Protein AF-F4ZBT1-F1 (afdb_monomer_lite)

Foldseek 3Di:
DDDPPDPPPVPQPPVNPNPDVDDDPDDDDDPPDDPPDDDDDDDPDDAADADPVPRWGKDKDKPDCPDCCVVVADPVRADWIKIWMWIFDADVVRDGDDTHTAWMWTDDDDVRHPDTDTPPGPPDPDFDWDWDQDPVPRDIDIDGCPPPPPDPPPPD

Radius of gyration: 22.12 Å; chains: 1; bounding box: 52×51×54 Å

pLDDT: mean 74.08, std 18.98, range [32.91, 98.31]

InterPro domains:
  IPR004304 Acetamidase/Formamidase [PF03069] (20-70)
  IPR004304 Acetamidase/Formamidase [PTHR31891] (15-107)

Structure (mmCIF, N/CA/C/O backbone):
data_AF-F4ZBT1-F1
#
_entry.id   AF-F4ZBT1-F1
#
loop_
_atom_site.group_PDB
_atom_site.id
_atom_site.type_symbol
_atom_site.label_atom_id
_atom_site.label_alt_id
_atom_site.label_comp_id
_atom_site.label_asym_id
_atom_site.label_entity_id
_atom_site.label_seq_id
_atom_site.pdbx_PDB_ins_code
_atom_site.Cartn_x
_atom_site.Cartn_y
_atom_site.Cartn_z
_atom_site.occupancy
_atom_site.B_iso_or_equiv
_atom_site.auth_seq_id
_atom_site.auth_comp_id
_atom_site.auth_asym_id
_atom_site.auth_atom_id
_atom_site.pdbx_PDB_model_num
ATOM 1 N N . ARG A 1 1 ? 28.366 -28.591 6.338 1.00 37.97 1 ARG A N 1
ATOM 2 C CA . ARG A 1 1 ? 28.843 -27.565 7.293 1.00 37.97 1 ARG A CA 1
ATOM 3 C C . ARG A 1 1 ? 27.606 -26.901 7.887 1.00 37.97 1 ARG A C 1
ATOM 5 O O . ARG A 1 1 ? 26.928 -26.249 7.118 1.00 37.97 1 ARG A O 1
ATOM 12 N N . GLY A 1 2 ? 27.348 -27.105 9.186 1.00 32.91 2 GLY A N 1
ATOM 13 C CA . GLY A 1 2 ? 26.489 -26.264 10.040 1.00 32.91 2 GLY A CA 1
ATOM 14 C C . GLY A 1 2 ? 24.973 -26.382 9.860 1.00 32.91 2 GLY A C 1
ATOM 15 O O . GLY A 1 2 ? 24.448 -25.993 8.832 1.00 32.91 2 GLY A O 1
ATOM 16 N N . ASN A 1 3 ? 24.299 -26.891 10.889 1.00 38.81 3 ASN A N 1
ATOM 17 C CA . ASN A 1 3 ? 22.854 -27.085 11.005 1.0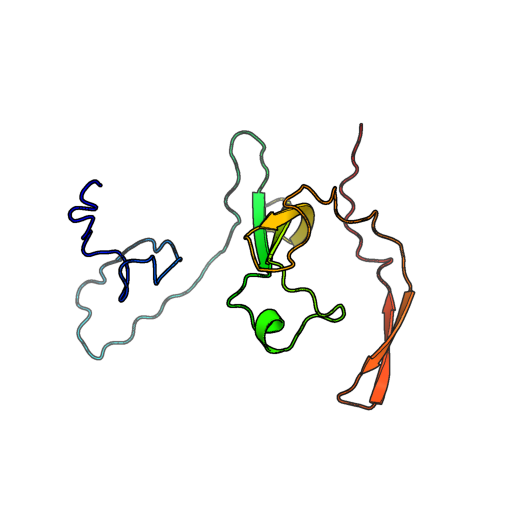0 38.81 3 ASN A CA 1
ATOM 18 C C . ASN A 1 3 ? 22.058 -25.766 10.939 1.00 38.81 3 ASN A C 1
ATOM 20 O O . ASN A 1 3 ? 22.208 -24.923 11.821 1.00 38.81 3 ASN A O 1
ATOM 24 N N . GLU A 1 4 ? 21.127 -25.650 9.991 1.00 47.09 4 GLU A N 1
ATOM 25 C CA . GLU A 1 4 ? 19.976 -24.740 10.084 1.00 47.09 4 GLU A CA 1
ATOM 26 C C . GLU A 1 4 ? 18.895 -25.429 10.927 1.00 47.09 4 GLU A C 1
ATOM 28 O O . GLU A 1 4 ? 17.876 -25.912 10.437 1.00 47.09 4 GLU A O 1
ATOM 33 N N . GLY A 1 5 ? 19.198 -25.590 12.215 1.00 36.12 5 GLY A N 1
ATOM 34 C CA . GLY A 1 5 ? 18.246 -26.086 13.194 1.00 36.12 5 GLY A CA 1
ATOM 35 C C . GLY A 1 5 ? 17.094 -25.099 13.336 1.00 36.12 5 GLY A C 1
ATOM 36 O O . GLY A 1 5 ? 17.295 -23.971 13.772 1.00 36.12 5 GLY A O 1
ATOM 37 N N . ASP A 1 6 ? 15.906 -25.561 12.968 1.00 42.00 6 ASP A N 1
ATOM 38 C CA . ASP A 1 6 ? 14.668 -25.273 13.684 1.00 42.00 6 ASP A CA 1
ATOM 39 C C . ASP A 1 6 ? 14.362 -23.784 13.938 1.00 42.00 6 ASP A C 1
ATOM 41 O O . ASP A 1 6 ? 14.287 -23.305 15.066 1.00 42.00 6 ASP A O 1
ATOM 45 N N . MET A 1 7 ? 14.127 -23.036 12.858 1.00 41.53 7 MET A N 1
AT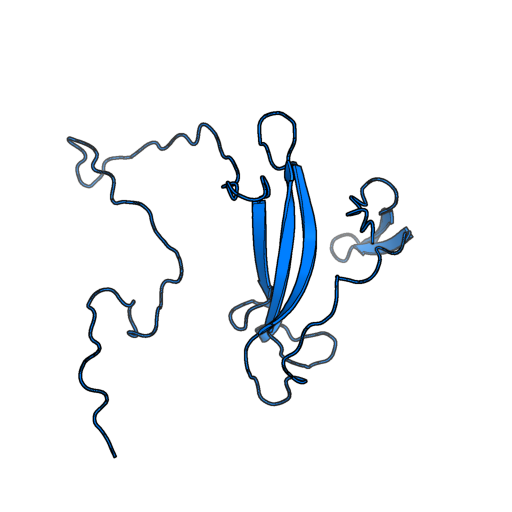OM 46 C CA . MET A 1 7 ? 13.434 -21.740 12.923 1.00 41.53 7 MET A CA 1
ATOM 47 C C . MET A 1 7 ? 11.922 -21.918 12.710 1.00 41.53 7 MET A C 1
ATOM 49 O O . MET A 1 7 ? 11.269 -21.058 12.112 1.00 41.53 7 MET A O 1
ATOM 53 N N . GLY A 1 8 ? 11.365 -23.038 13.188 1.00 37.06 8 GLY A N 1
ATOM 54 C CA . GLY A 1 8 ? 9.940 -23.358 13.186 1.00 37.06 8 GLY A CA 1
ATOM 55 C C . GLY A 1 8 ? 9.137 -22.449 14.117 1.00 37.06 8 GLY A C 1
ATOM 56 O O . GLY A 1 8 ? 8.487 -22.904 15.050 1.00 37.06 8 GLY A O 1
ATOM 57 N N . VAL A 1 9 ? 9.152 -21.138 13.874 1.00 51.84 9 VAL A N 1
ATOM 58 C CA . VAL A 1 9 ? 8.131 -20.244 14.418 1.00 51.84 9 VAL A CA 1
ATOM 59 C C . VAL A 1 9 ? 6.816 -20.639 13.759 1.00 51.84 9 VAL A C 1
ATOM 61 O O . VAL A 1 9 ? 6.637 -20.403 12.565 1.00 51.84 9 VAL A O 1
ATOM 64 N N . ALA A 1 10 ? 5.897 -21.205 14.544 1.00 50.47 10 ALA A N 1
ATOM 65 C CA . ALA A 1 10 ? 4.576 -21.708 14.137 1.00 50.47 10 ALA A CA 1
ATOM 66 C C . ALA A 1 10 ? 3.664 -20.687 13.409 1.00 50.47 10 ALA A C 1
ATOM 68 O O . ALA A 1 10 ? 2.535 -21.007 13.054 1.00 50.47 10 ALA A O 1
ATOM 69 N N . TRP A 1 11 ? 4.150 -19.463 13.189 1.00 49.62 11 TRP A N 1
ATOM 70 C CA . TRP A 1 11 ? 3.434 -18.321 12.625 1.00 49.62 11 TRP A CA 1
ATOM 71 C C . TRP A 1 11 ? 3.977 -17.847 11.272 1.00 49.62 11 TRP A C 1
ATOM 73 O O . TRP A 1 11 ? 3.402 -16.939 10.674 1.00 49.62 11 TRP A O 1
ATOM 83 N N . ARG A 1 12 ? 5.076 -18.421 10.762 1.00 54.28 12 ARG A N 1
ATOM 84 C CA . ARG A 1 12 ? 5.411 -18.243 9.340 1.00 54.28 12 ARG A CA 1
ATOM 85 C C . ARG A 1 12 ? 4.409 -19.083 8.547 1.00 54.28 12 ARG A C 1
ATOM 87 O O . ARG A 1 12 ? 4.109 -20.191 8.969 1.00 54.28 12 ARG A O 1
ATOM 94 N N . GLY A 1 13 ? 3.847 -18.527 7.472 1.00 52.53 13 GLY A N 1
ATOM 95 C CA . GLY A 1 13 ? 2.765 -19.144 6.691 1.00 52.53 13 GLY A CA 1
ATOM 96 C C . GLY A 1 13 ? 3.058 -20.564 6.166 1.00 52.53 13 GLY A C 1
ATOM 97 O O . GLY A 1 13 ? 4.063 -21.179 6.499 1.00 52.53 13 GLY A O 1
ATOM 98 N N . ARG A 1 14 ? 2.168 -21.109 5.326 1.00 48.62 14 ARG A N 1
ATOM 99 C CA . ARG A 1 14 ? 2.140 -22.529 4.902 1.00 48.62 14 ARG A CA 1
ATOM 100 C C . ARG A 1 14 ? 3.491 -23.165 4.500 1.00 48.62 14 ARG A C 1
ATOM 102 O O . ARG A 1 14 ? 3.635 -24.371 4.665 1.00 48.62 14 ARG A O 1
ATOM 109 N N . SER A 1 15 ? 4.445 -22.415 3.956 1.00 56.75 15 SER A N 1
ATOM 110 C CA . SER A 1 15 ? 5.767 -22.898 3.532 1.00 56.75 15 SER A CA 1
ATOM 111 C C . SER A 1 15 ? 6.903 -22.570 4.509 1.00 56.75 15 SER A C 1
ATOM 113 O O . SER A 1 15 ? 8.034 -22.985 4.270 1.00 56.75 15 SER A O 1
ATOM 115 N N . GLY A 1 16 ? 6.655 -21.802 5.573 1.00 55.38 16 GLY A N 1
ATOM 116 C CA . GLY A 1 16 ? 7.692 -21.309 6.484 1.00 55.38 16 GLY A CA 1
ATOM 117 C C . GLY A 1 16 ? 8.502 -20.122 5.939 1.00 55.38 16 GLY A C 1
ATOM 118 O O . GLY A 1 16 ? 9.357 -19.591 6.650 1.00 55.38 16 GLY A O 1
ATOM 119 N N . HIS A 1 17 ? 8.205 -19.647 4.722 1.00 59.59 17 HIS A N 1
ATOM 120 C CA . HIS A 1 17 ? 8.955 -18.591 4.022 1.00 59.59 17 HIS A CA 1
ATOM 121 C C . HIS A 1 17 ? 8.220 -17.240 3.955 1.00 59.59 17 HIS A C 1
ATOM 123 O O . HIS A 1 17 ? 8.558 -16.390 3.137 1.00 59.59 17 HIS A O 1
ATOM 129 N N . GLY A 1 18 ? 7.241 -17.003 4.836 1.00 63.25 18 GLY A N 1
ATOM 130 C CA . GLY A 1 18 ? 6.498 -15.736 4.865 1.00 63.25 18 GLY A CA 1
ATOM 131 C C . GLY A 1 18 ? 5.352 -15.683 3.852 1.00 63.25 18 GLY A C 1
ATOM 132 O O . GLY A 1 18 ? 5.168 -14.680 3.176 1.00 63.25 18 GLY A O 1
ATOM 133 N N . ASP A 1 19 ? 4.550 -16.749 3.773 1.00 68.75 19 ASP A N 1
ATOM 134 C CA . ASP A 1 19 ? 3.435 -16.893 2.812 1.00 68.75 19 ASP A CA 1
ATOM 135 C C . ASP A 1 19 ? 2.252 -15.934 3.034 1.00 68.75 19 ASP A C 1
ATOM 137 O O . ASP A 1 19 ? 1.248 -15.997 2.329 1.00 68.75 19 ASP A O 1
ATOM 141 N N . GLY A 1 20 ? 2.367 -15.043 4.016 1.00 75.69 20 GLY A N 1
ATOM 142 C CA . GLY A 1 20 ? 1.505 -13.892 4.226 1.00 75.69 20 GLY A CA 1
ATOM 143 C C . GLY A 1 20 ? 2.378 -12.710 4.633 1.00 75.69 20 GLY A C 1
ATOM 144 O O . GLY A 1 20 ? 3.031 -12.754 5.671 1.00 75.69 20 GLY A O 1
ATOM 145 N N . VAL A 1 21 ? 2.414 -11.670 3.800 1.00 81.94 21 VAL A N 1
ATOM 146 C CA . VAL A 1 21 ? 3.311 -10.508 3.971 1.00 81.94 21 VAL A CA 1
ATOM 147 C C . VAL A 1 21 ? 2.650 -9.321 4.680 1.00 81.94 21 VAL A C 1
ATOM 149 O O . VAL A 1 21 ? 3.285 -8.293 4.902 1.00 81.94 21 VAL A O 1
ATOM 152 N N . HIS A 1 22 ? 1.367 -9.442 5.020 1.00 87.25 22 HIS A N 1
ATOM 153 C CA . HIS A 1 22 ? 0.587 -8.360 5.611 1.00 87.25 22 HIS A CA 1
ATOM 154 C C . HIS A 1 22 ? 0.704 -8.380 7.133 1.00 87.25 22 HIS A C 1
ATOM 156 O O . HIS A 1 22 ? 0.459 -9.400 7.774 1.00 87.25 22 HIS A O 1
ATOM 162 N N . VAL A 1 23 ? 1.029 -7.228 7.716 1.00 88.06 23 VAL A N 1
ATOM 163 C CA . VAL A 1 23 ? 0.893 -7.016 9.158 1.00 88.06 23 VAL A CA 1
ATOM 164 C C . VAL A 1 23 ? -0.588 -6.811 9.461 1.00 88.06 23 VAL A C 1
ATOM 166 O O . VAL A 1 23 ? -1.211 -5.911 8.900 1.00 88.06 23 VAL A O 1
ATOM 169 N N . LEU A 1 24 ? -1.147 -7.642 10.339 1.00 90.31 24 LEU A N 1
ATOM 170 C CA . LEU A 1 24 ? -2.557 -7.597 10.720 1.00 90.31 24 LEU A CA 1
ATOM 171 C C . LEU A 1 24 ? -2.675 -7.153 12.180 1.00 90.31 24 LEU A C 1
ATOM 173 O O . LEU A 1 24 ? -2.201 -7.842 13.081 1.00 90.31 24 LEU A O 1
ATOM 177 N N . THR A 1 25 ? -3.307 -6.005 12.419 1.00 92.94 25 THR A N 1
ATOM 178 C CA . THR A 1 25 ? -3.653 -5.566 13.777 1.00 92.94 25 THR A CA 1
ATOM 179 C C . THR A 1 25 ? -4.881 -6.336 14.253 1.00 92.94 25 THR A C 1
ATOM 181 O O . THR A 1 25 ? -5.918 -6.304 13.596 1.00 92.94 25 THR A O 1
ATOM 184 N N . GLY A 1 26 ? -4.776 -7.007 15.399 1.00 93.94 26 GLY A N 1
ATOM 185 C CA . GLY A 1 26 ? -5.857 -7.803 15.978 1.00 93.94 26 GLY A CA 1
ATOM 186 C C . GLY A 1 26 ? -5.338 -9.080 16.649 1.00 93.94 26 GLY A C 1
ATOM 187 O O . GLY A 1 26 ? -4.139 -9.170 16.927 1.00 93.94 26 GLY A O 1
ATOM 188 N N . PRO A 1 27 ? -6.217 -10.069 16.895 1.00 94.69 27 PRO A N 1
ATOM 189 C CA . PRO A 1 27 ? -7.661 -10.058 16.615 1.00 94.69 27 PRO A CA 1
ATOM 190 C C . PRO A 1 27 ? -8.450 -9.102 17.532 1.00 94.69 27 PRO A C 1
ATOM 192 O O . PRO A 1 27 ? -7.991 -8.759 18.618 1.00 94.69 27 PRO A O 1
ATOM 195 N N . VAL A 1 28 ? -9.647 -8.685 17.099 1.00 95.31 28 VAL A N 1
ATOM 196 C CA . VAL A 1 28 ? -10.616 -7.928 17.917 1.00 95.31 28 VAL A CA 1
ATOM 197 C C . VAL A 1 28 ? -11.781 -8.853 18.268 1.00 95.31 28 VAL A C 1
ATOM 199 O O . VAL A 1 28 ? -12.385 -9.444 17.377 1.00 95.31 28 VAL A O 1
ATOM 202 N N . TRP A 1 29 ? -12.079 -8.999 19.560 1.00 95.25 29 TRP A N 1
ATOM 203 C CA . TRP A 1 29 ? -13.157 -9.862 20.049 1.00 95.25 29 TRP A CA 1
ATOM 204 C C . TRP A 1 29 ? -14.502 -9.127 20.074 1.00 95.25 29 TRP A C 1
ATOM 206 O O . TRP A 1 29 ? -14.584 -8.015 20.597 1.00 95.25 29 TRP A O 1
ATOM 216 N N . VAL A 1 30 ? -15.556 -9.774 19.566 1.00 96.75 30 VAL A N 1
ATOM 217 C CA . VAL A 1 30 ? -16.941 -9.280 19.617 1.00 96.75 30 VAL A CA 1
ATOM 218 C C . VAL A 1 30 ? -17.747 -10.185 20.545 1.00 96.75 30 VAL A C 1
ATOM 220 O O . VAL A 1 30 ? -17.930 -11.370 20.276 1.00 96.75 30 VAL A O 1
ATOM 223 N N . CYS A 1 31 ? -18.197 -9.635 21.673 1.00 97.50 31 CYS A N 1
ATOM 224 C CA . CYS A 1 31 ? -18.915 -10.395 22.692 1.00 97.50 31 CYS A CA 1
ATOM 225 C C . CYS A 1 31 ? -20.223 -10.980 22.146 1.00 97.50 31 CYS A C 1
ATOM 227 O O . CYS A 1 31 ? -21.058 -10.241 21.633 1.00 97.50 31 CYS A O 1
ATOM 229 N N . GLY A 1 32 ? -20.410 -12.289 22.327 1.00 96.69 32 GLY A N 1
ATOM 230 C CA . GLY A 1 32 ? -21.636 -12.992 21.944 1.00 96.69 32 GLY A CA 1
ATOM 231 C C . GLY A 1 32 ? -21.745 -13.343 20.461 1.00 96.69 32 GLY A C 1
ATOM 232 O O . GLY A 1 32 ? -22.769 -13.886 20.079 1.00 96.69 32 GLY A O 1
ATOM 233 N N . ALA A 1 33 ? -20.723 -13.060 19.646 1.00 97.38 33 ALA A N 1
ATOM 234 C CA . ALA A 1 33 ? -20.694 -13.513 18.260 1.00 97.38 33 ALA A CA 1
ATOM 235 C C . ALA A 1 33 ? -20.507 -15.040 18.193 1.00 97.38 33 ALA A C 1
ATOM 237 O O . ALA A 1 33 ? -19.549 -15.578 18.760 1.00 97.38 33 ALA A O 1
ATOM 238 N N . GLU A 1 34 ? -21.392 -15.723 17.471 1.00 97.31 34 GLU A N 1
ATOM 239 C CA . GLU A 1 34 ? -21.388 -17.172 17.264 1.00 97.31 34 GLU A CA 1
ATOM 240 C C . GLU A 1 34 ? -21.177 -17.534 15.776 1.00 97.31 34 GLU A C 1
ATOM 242 O O . GLU A 1 34 ? -21.396 -16.712 14.879 1.00 97.31 34 GLU A O 1
ATOM 247 N N . PRO A 1 35 ? -20.718 -18.761 15.451 1.00 97.75 35 PRO A N 1
ATOM 248 C CA . PRO A 1 35 ? -20.589 -19.196 14.062 1.00 97.75 35 PRO A CA 1
ATOM 249 C C . PRO A 1 35 ? -21.923 -19.120 13.305 1.00 97.75 35 PRO A C 1
ATOM 251 O O . PRO A 1 35 ? -22.878 -19.812 13.648 1.00 97.75 35 PRO A O 1
ATOM 254 N N . GLY A 1 36 ? -21.958 -18.325 12.235 1.00 97.62 36 GLY A N 1
ATOM 255 C CA . GLY A 1 36 ? -23.167 -18.067 11.444 1.00 97.62 36 GLY A CA 1
ATOM 256 C C . GLY A 1 36 ? -23.659 -16.621 11.531 1.00 97.62 36 GLY A C 1
ATOM 257 O O . GLY A 1 36 ? -24.408 -16.198 10.652 1.00 97.62 36 GLY A O 1
ATOM 258 N N . ASP A 1 37 ? -23.189 -15.854 12.518 1.00 98.31 37 ASP A N 1
ATOM 259 C CA . ASP A 1 37 ? -23.486 -14.427 12.636 1.00 98.31 37 ASP A CA 1
ATOM 260 C C . ASP A 1 37 ? -22.776 -13.583 11.566 1.00 98.31 37 ASP A C 1
ATOM 262 O O . ASP A 1 37 ? -21.777 -13.984 10.959 1.00 98.31 37 ASP A O 1
ATOM 266 N N . VAL A 1 38 ? -23.280 -12.363 11.369 1.00 97.56 38 VAL A N 1
ATOM 267 C CA . VAL A 1 38 ? -22.693 -11.353 10.481 1.00 97.56 38 VAL A CA 1
ATOM 268 C C . VAL A 1 38 ? -22.126 -10.210 11.315 1.00 97.56 38 VAL A C 1
ATOM 270 O O . VAL A 1 38 ? -22.818 -9.642 12.157 1.00 97.56 38 VAL A O 1
ATOM 273 N N . LEU A 1 39 ? -20.879 -9.829 11.036 1.00 97.25 39 LEU A N 1
ATOM 274 C CA . LEU A 1 39 ? -20.262 -8.632 11.603 1.00 97.25 39 LEU A CA 1
ATOM 275 C C . LEU A 1 39 ? -20.340 -7.481 10.597 1.00 97.25 39 LEU A C 1
ATOM 277 O O . LEU A 1 39 ? -19.779 -7.569 9.504 1.00 97.25 39 LEU A O 1
ATOM 281 N N . GLN A 1 40 ? -21.000 -6.389 10.980 1.00 97.25 40 GLN A N 1
ATOM 282 C CA . GLN A 1 40 ? -20.917 -5.123 10.256 1.00 97.25 40 GLN A CA 1
ATOM 283 C C . GLN A 1 40 ? -19.663 -4.368 10.704 1.00 97.25 40 GLN A C 1
ATOM 285 O O . GLN A 1 40 ? -19.437 -4.175 11.899 1.00 97.25 40 GLN A O 1
ATOM 290 N N . VAL A 1 41 ? -18.850 -3.938 9.740 1.00 97.06 41 VAL A N 1
ATOM 291 C CA . VAL A 1 41 ? -17.659 -3.119 9.981 1.00 97.06 41 VAL A CA 1
ATOM 292 C C . VAL A 1 41 ? -17.788 -1.844 9.164 1.00 97.06 41 VAL A C 1
ATOM 294 O O . VAL A 1 41 ? -17.559 -1.847 7.956 1.00 97.06 41 VAL A O 1
ATOM 297 N N . ASP A 1 42 ? -18.143 -0.755 9.839 1.00 97.69 42 ASP A N 1
ATOM 298 C CA . ASP A 1 42 ? -18.212 0.565 9.224 1.00 97.69 42 ASP A CA 1
ATOM 299 C C . ASP A 1 42 ? -16.843 1.246 9.318 1.00 97.69 42 ASP A C 1
ATOM 301 O O . ASP A 1 42 ? -16.331 1.521 10.407 1.00 97.69 42 ASP A O 1
ATOM 305 N N . ILE A 1 43 ? -16.233 1.526 8.167 1.00 96.50 43 ILE A N 1
ATOM 306 C CA . ILE A 1 43 ? -14.990 2.299 8.096 1.00 96.50 43 ILE A CA 1
ATOM 307 C C . ILE A 1 43 ? -15.367 3.779 8.084 1.00 96.50 43 ILE A C 1
ATOM 309 O O . ILE A 1 43 ? -15.824 4.299 7.069 1.00 96.50 43 ILE A O 1
ATOM 313 N N . LEU A 1 44 ? -15.198 4.442 9.229 1.00 96.56 44 LEU A N 1
ATOM 314 C CA . LEU A 1 44 ? -15.647 5.825 9.422 1.00 96.56 44 LEU A CA 1
ATOM 315 C C . LEU A 1 44 ? -14.670 6.870 8.868 1.00 96.56 44 LEU A C 1
ATOM 317 O O . LEU A 1 44 ? -15.105 7.913 8.391 1.00 96.56 44 LEU A O 1
ATOM 321 N N . ASP A 1 45 ? -13.363 6.611 8.962 1.00 93.81 45 ASP A N 1
ATOM 322 C CA . ASP A 1 45 ? -12.304 7.525 8.520 1.00 93.81 45 ASP A CA 1
ATOM 323 C C . ASP A 1 45 ? -11.011 6.753 8.205 1.00 93.81 45 ASP A C 1
ATOM 325 O O . ASP A 1 45 ? -10.777 5.664 8.741 1.00 93.81 45 ASP A O 1
ATOM 329 N N . LEU A 1 46 ? -10.162 7.321 7.347 1.00 92.56 46 LEU A N 1
ATOM 330 C CA . LEU A 1 46 ? -8.858 6.784 6.968 1.00 92.56 46 LEU A CA 1
ATOM 331 C C . LEU A 1 46 ? -7.845 7.920 6.815 1.00 92.56 46 LEU A C 1
ATOM 333 O O . LEU A 1 46 ? -7.968 8.765 5.934 1.00 92.56 46 LEU A O 1
ATOM 337 N N . LYS A 1 47 ? -6.778 7.889 7.620 1.00 93.06 47 LYS A N 1
ATOM 338 C CA . LYS A 1 47 ? -5.692 8.877 7.562 1.00 93.06 47 LYS A CA 1
ATOM 339 C C . LYS A 1 47 ? -4.335 8.199 7.361 1.00 93.06 47 LYS A C 1
ATOM 341 O O . LYS A 1 47 ? -4.078 7.154 7.967 1.00 93.06 47 LYS A O 1
ATOM 346 N N . PRO A 1 48 ? -3.424 8.784 6.564 1.00 94.44 48 PRO A N 1
ATOM 347 C CA . PRO A 1 48 ? -2.043 8.328 6.495 1.00 94.44 48 PRO A CA 1
ATOM 348 C C . PRO A 1 48 ? -1.347 8.426 7.854 1.00 94.44 48 PRO A C 1
ATOM 350 O O . PRO A 1 48 ? -1.517 9.391 8.600 1.00 94.44 48 PRO A O 1
ATOM 353 N N . ARG A 1 49 ? -0.485 7.453 8.159 1.00 94.69 49 ARG A N 1
ATOM 354 C CA . ARG A 1 49 ? 0.366 7.516 9.350 1.00 94.69 49 ARG A CA 1
ATOM 355 C C . ARG A 1 49 ? 1.537 8.470 9.110 1.00 94.69 49 ARG A C 1
ATOM 357 O O . ARG A 1 49 ? 2.389 8.205 8.264 1.00 94.69 49 ARG A O 1
ATOM 364 N N . ILE A 1 50 ? 1.593 9.547 9.888 1.00 94.44 50 ILE A N 1
ATOM 365 C CA . ILE A 1 50 ? 2.623 10.585 9.773 1.00 94.44 50 ILE A CA 1
ATOM 366 C C . ILE A 1 50 ? 3.880 10.197 10.548 1.00 94.44 50 ILE A C 1
ATOM 368 O O . ILE A 1 50 ? 3.808 9.691 11.670 1.00 94.44 50 ILE A O 1
ATOM 372 N N . ASN A 1 51 ? 5.045 10.479 9.971 1.00 92.88 51 ASN A N 1
ATOM 373 C CA . ASN A 1 51 ? 6.297 10.456 10.708 1.00 92.88 51 ASN A CA 1
ATOM 374 C C . ASN A 1 51 ? 6.380 11.695 11.628 1.00 92.88 51 ASN A C 1
ATOM 376 O O . ASN A 1 51 ? 6.447 12.816 11.116 1.00 92.88 51 ASN A O 1
ATOM 380 N N . PRO A 1 52 ? 6.441 11.527 12.963 1.00 91.56 52 PRO A N 1
ATOM 381 C CA . PRO A 1 52 ? 6.420 12.647 13.902 1.00 91.56 52 PRO A CA 1
ATOM 382 C C . PRO A 1 5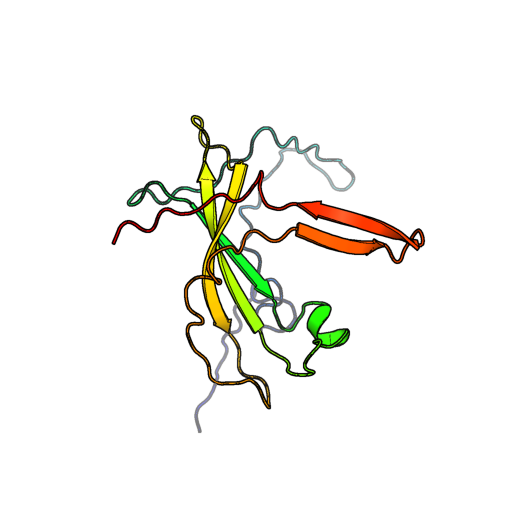2 ? 7.642 13.570 13.797 1.00 91.56 52 PRO A C 1
ATOM 384 O O . PRO A 1 52 ? 7.552 14.721 14.208 1.00 91.56 52 PRO A O 1
ATOM 387 N N . SER A 1 53 ? 8.773 13.105 13.251 1.00 93.94 53 SER A N 1
ATOM 388 C CA . SER A 1 53 ? 9.976 13.938 13.122 1.00 93.94 53 SER A CA 1
ATOM 389 C C . SER A 1 53 ? 9.989 14.815 11.873 1.00 93.94 53 SER A C 1
ATOM 391 O O . SER A 1 53 ? 10.667 15.838 11.858 1.00 93.94 53 SER A O 1
ATOM 393 N N . THR A 1 54 ? 9.261 14.432 10.822 1.00 91.38 54 THR A N 1
ATOM 394 C CA . THR A 1 54 ? 9.268 15.147 9.531 1.00 91.38 54 THR A CA 1
ATOM 395 C C . THR A 1 54 ? 7.917 15.748 9.165 1.00 91.38 54 THR A C 1
ATOM 397 O O . THR A 1 54 ? 7.862 16.599 8.282 1.00 91.38 54 THR A O 1
ATOM 400 N N . GLY A 1 55 ? 6.826 15.309 9.800 1.00 90.88 55 GLY A N 1
ATOM 401 C CA . GLY A 1 55 ? 5.466 15.709 9.437 1.00 90.88 55 GLY A CA 1
ATOM 402 C C . GLY A 1 55 ? 4.982 15.127 8.103 1.00 90.88 55 GLY A C 1
ATOM 403 O O . GLY A 1 55 ? 3.942 15.541 7.603 1.00 90.88 55 GLY A O 1
ATOM 404 N N . LYS A 1 56 ? 5.720 14.173 7.520 1.00 91.38 56 LYS A N 1
ATOM 405 C CA . LYS A 1 56 ? 5.442 13.593 6.199 1.00 91.38 56 LYS A CA 1
ATOM 406 C C . LYS A 1 56 ? 4.928 12.160 6.290 1.00 91.38 56 LYS A C 1
ATOM 408 O O . LYS A 1 56 ? 5.196 11.456 7.266 1.00 91.38 56 LYS A O 1
ATOM 413 N N . ALA A 1 57 ? 4.246 11.715 5.238 1.00 94.62 57 ALA A N 1
ATOM 414 C CA . ALA A 1 57 ? 3.854 10.325 5.036 1.00 94.62 57 ALA A CA 1
ATOM 415 C C . ALA A 1 57 ? 4.323 9.826 3.668 1.00 94.62 57 ALA A C 1
ATOM 417 O O . ALA A 1 57 ? 4.399 10.592 2.708 1.00 94.62 57 ALA A O 1
ATOM 418 N N . TYR A 1 58 ? 4.629 8.533 3.593 1.00 94.62 58 TYR A N 1
ATOM 419 C CA . TYR A 1 58 ? 5.147 7.898 2.388 1.00 94.62 58 TYR A CA 1
ATOM 420 C C . TYR A 1 58 ? 4.448 6.564 2.129 1.00 94.62 58 TYR A C 1
ATOM 422 O O . TYR A 1 58 ? 4.090 5.849 3.065 1.00 94.62 58 TYR A O 1
ATOM 430 N N . GLY A 1 59 ? 4.292 6.226 0.851 1.00 94.19 59 GLY A N 1
ATOM 431 C CA . GLY A 1 59 ? 3.844 4.924 0.368 1.00 94.19 59 GLY A CA 1
ATOM 432 C C . GLY A 1 59 ? 4.934 4.226 -0.444 1.00 94.19 59 GLY A C 1
ATOM 433 O O . GLY A 1 59 ? 5.831 4.871 -0.985 1.00 94.19 59 GLY A O 1
ATOM 434 N N . SER A 1 60 ? 4.850 2.902 -0.545 1.00 93.69 60 SER A N 1
ATOM 435 C CA . SER A 1 60 ? 5.747 2.091 -1.370 1.00 93.69 60 SER A CA 1
ATOM 436 C C . SER A 1 60 ? 4.931 1.288 -2.372 1.00 93.69 60 SER A C 1
ATOM 438 O O . SER A 1 60 ? 3.985 0.597 -1.996 1.00 93.69 60 SER A O 1
ATOM 440 N N . ASN A 1 61 ? 5.305 1.371 -3.644 1.00 93.44 61 ASN A N 1
ATOM 441 C CA . ASN A 1 61 ? 4.796 0.504 -4.693 1.00 93.44 61 ASN A CA 1
ATOM 442 C C . ASN A 1 61 ? 5.911 -0.435 -5.150 1.00 93.44 61 ASN A C 1
ATOM 444 O O . ASN A 1 61 ? 6.978 0.018 -5.570 1.00 93.44 61 ASN A O 1
ATOM 448 N N . ALA A 1 62 ? 5.645 -1.736 -5.088 1.00 90.12 62 ALA A N 1
ATOM 449 C CA . ALA A 1 62 ? 6.558 -2.760 -5.561 1.00 90.12 62 ALA A CA 1
ATOM 450 C C . ALA A 1 62 ? 6.019 -3.390 -6.848 1.00 90.12 62 ALA A C 1
ATOM 452 O O . ALA A 1 62 ? 5.051 -4.150 -6.820 1.00 90.12 62 ALA A O 1
ATOM 453 N N . ALA A 1 63 ? 6.693 -3.141 -7.970 1.00 89.06 63 ALA A N 1
ATOM 454 C CA . ALA A 1 63 ? 6.545 -3.941 -9.181 1.00 89.06 63 ALA A CA 1
ATOM 455 C C . ALA A 1 63 ? 7.285 -5.271 -8.980 1.00 89.06 63 ALA A C 1
ATOM 457 O O . ALA A 1 63 ? 8.369 -5.478 -9.518 1.00 89.06 63 ALA A O 1
ATOM 458 N N . ALA A 1 64 ? 6.727 -6.131 -8.133 1.00 86.81 64 ALA A N 1
ATOM 459 C CA . ALA A 1 64 ? 7.380 -7.332 -7.630 1.00 86.81 64 ALA A CA 1
ATOM 460 C C . ALA A 1 64 ? 7.214 -8.552 -8.547 1.00 86.81 64 ALA A C 1
ATOM 462 O O . ALA A 1 64 ? 6.344 -8.580 -9.418 1.00 86.81 64 ALA A O 1
ATOM 463 N N . SER A 1 65 ? 8.031 -9.577 -8.310 1.00 85.62 65 SER A N 1
ATOM 464 C CA . SER A 1 65 ? 8.117 -10.811 -9.106 1.00 85.62 65 SER A CA 1
ATOM 465 C C . SER A 1 65 ? 6.833 -11.638 -9.155 1.00 85.62 65 SER A C 1
ATOM 467 O O . SER A 1 65 ? 6.601 -12.348 -10.130 1.00 85.62 65 SER A O 1
ATOM 469 N N . TRP A 1 66 ? 5.975 -11.511 -8.142 1.00 86.88 66 TRP A N 1
ATOM 470 C CA . TRP A 1 66 ? 4.648 -12.135 -8.096 1.00 86.88 66 TRP A CA 1
ATOM 471 C C . TRP A 1 66 ? 3.557 -11.328 -8.818 1.00 86.88 66 TRP A C 1
ATOM 473 O O . TRP A 1 66 ? 2.412 -11.769 -8.886 1.00 86.88 66 TRP A O 1
ATOM 483 N N . GLY A 1 67 ? 3.875 -10.140 -9.340 1.00 87.25 67 GLY A N 1
ATOM 484 C CA . GLY A 1 67 ? 2.932 -9.325 -10.101 1.00 87.25 67 GLY A CA 1
ATOM 485 C C . GLY A 1 67 ? 2.713 -9.849 -11.523 1.00 87.25 67 GLY A C 1
ATOM 486 O O . GLY A 1 67 ? 3.602 -10.445 -12.133 1.00 87.25 67 GLY A O 1
ATOM 487 N N . TYR A 1 68 ? 1.535 -9.584 -12.090 1.00 88.12 68 TYR A N 1
ATOM 488 C CA . TYR A 1 68 ? 1.150 -10.074 -13.420 1.00 88.12 68 TYR A CA 1
ATOM 489 C C . TYR A 1 68 ? 2.129 -9.668 -14.536 1.00 88.12 68 TYR A C 1
ATOM 491 O O . TYR A 1 68 ? 2.368 -10.442 -15.462 1.00 88.12 68 TYR A O 1
ATOM 499 N N . GLN A 1 69 ? 2.773 -8.502 -14.422 1.00 85.12 69 GLN A N 1
ATOM 500 C CA . GLN A 1 69 ? 3.773 -8.014 -15.377 1.00 85.12 69 GLN A CA 1
ATOM 501 C C . GLN A 1 69 ? 4.966 -8.969 -15.561 1.00 85.12 69 GLN A C 1
ATOM 503 O O . GLN A 1 69 ? 5.587 -8.984 -16.622 1.00 85.12 69 GLN A O 1
ATOM 508 N N . PHE A 1 70 ? 5.277 -9.806 -14.564 1.00 83.81 70 PHE A N 1
ATOM 509 C CA . PHE A 1 70 ? 6.333 -10.817 -14.679 1.00 83.81 70 PHE A CA 1
ATOM 510 C C . PHE A 1 70 ? 5.946 -12.017 -15.545 1.00 83.81 70 PHE A C 1
ATOM 512 O O . PHE A 1 70 ? 6.837 -12.681 -16.085 1.00 83.81 70 PHE A O 1
ATOM 519 N N . VAL A 1 71 ? 4.645 -12.285 -15.674 1.00 84.44 71 VAL A N 1
ATOM 520 C CA . VAL A 1 71 ? 4.091 -13.366 -16.499 1.00 84.44 71 VAL A CA 1
ATOM 521 C C . VAL A 1 71 ? 3.727 -12.850 -17.889 1.00 84.44 71 VAL A C 1
ATOM 523 O O . VAL A 1 71 ? 4.046 -13.504 -18.875 1.00 84.44 71 VAL A O 1
ATOM 526 N N . ALA A 1 72 ? 3.125 -11.659 -17.977 1.00 86.06 72 ALA A N 1
ATOM 527 C CA . ALA A 1 72 ? 2.758 -11.021 -19.243 1.00 86.06 72 ALA A CA 1
ATOM 528 C C . ALA A 1 72 ? 3.974 -10.625 -20.100 1.00 86.06 72 ALA A C 1
ATOM 530 O O . ALA A 1 72 ? 3.873 -10.547 -21.321 1.00 86.06 72 ALA A O 1
ATOM 531 N N . GLY A 1 73 ? 5.124 -10.405 -19.459 1.00 77.88 73 GLY A N 1
ATOM 532 C CA . GLY A 1 73 ? 6.349 -9.969 -20.114 1.00 77.88 73 GLY A CA 1
ATOM 533 C C . GLY A 1 73 ? 6.509 -8.450 -20.087 1.00 77.88 73 GLY A C 1
ATOM 534 O O . GLY A 1 73 ? 5.554 -7.683 -20.188 1.00 77.88 73 GLY A O 1
ATOM 535 N N . PHE A 1 74 ? 7.756 -8.010 -19.934 1.00 79.00 74 PHE A N 1
ATOM 536 C CA . PHE A 1 74 ? 8.127 -6.600 -20.013 1.00 79.00 74 PHE A CA 1
ATOM 537 C C . PHE A 1 74 ? 8.335 -6.198 -21.478 1.00 79.00 74 PHE A C 1
ATOM 539 O O . PHE A 1 74 ? 8.789 -7.016 -22.275 1.00 79.00 74 PHE A O 1
ATOM 546 N N . LEU A 1 75 ? 8.088 -4.926 -21.816 1.00 78.94 75 LEU A N 1
ATOM 547 C CA . LEU A 1 75 ? 8.278 -4.395 -23.178 1.00 78.94 75 LEU A CA 1
ATOM 548 C C . LEU A 1 75 ? 9.700 -4.606 -23.726 1.00 78.94 75 LEU A C 1
ATOM 550 O O . LEU A 1 75 ? 9.878 -4.786 -24.924 1.00 78.94 75 LEU A O 1
ATOM 554 N N . ASP A 1 76 ? 10.707 -4.591 -22.852 1.00 79.62 76 ASP A N 1
ATOM 555 C CA . ASP A 1 76 ? 12.115 -4.821 -23.201 1.00 79.62 76 ASP A CA 1
ATOM 556 C C . ASP A 1 76 ? 12.581 -6.266 -22.942 1.00 79.62 76 ASP A C 1
ATOM 558 O O . ASP A 1 76 ? 13.761 -6.569 -23.090 1.00 79.62 76 ASP A O 1
ATOM 562 N N . GLY A 1 77 ? 11.678 -7.158 -22.523 1.00 81.62 77 GLY A N 1
ATOM 563 C CA . GLY A 1 77 ? 11.978 -8.555 -22.199 1.00 81.62 77 GLY A CA 1
ATOM 564 C C . GLY A 1 77 ? 12.798 -8.773 -20.920 1.00 81.62 77 GLY A C 1
ATOM 565 O O . GLY A 1 77 ? 13.060 -9.921 -20.559 1.00 81.62 77 GLY A O 1
ATOM 566 N N . ILE A 1 78 ? 13.189 -7.716 -20.198 1.00 80.50 78 ILE A N 1
ATOM 567 C CA . ILE A 1 78 ? 14.092 -7.821 -19.044 1.00 80.50 78 ILE A CA 1
ATOM 568 C C . ILE A 1 78 ? 13.289 -7.836 -17.742 1.00 80.50 78 ILE A C 1
ATOM 570 O O . ILE A 1 78 ? 12.750 -6.814 -17.305 1.00 80.50 78 ILE A O 1
ATOM 574 N N . LYS A 1 79 ? 13.274 -8.988 -17.064 1.00 82.06 79 LYS A N 1
ATOM 575 C CA . LYS A 1 79 ? 12.655 -9.136 -15.739 1.00 82.06 79 LYS A CA 1
ATOM 576 C C . LYS A 1 79 ? 13.403 -8.324 -14.684 1.00 82.06 79 LYS A C 1
ATOM 578 O O . LYS A 1 79 ? 14.630 -8.356 -14.609 1.00 82.06 79 LYS A O 1
ATOM 583 N N . ARG A 1 80 ? 12.650 -7.598 -13.860 1.00 82.38 80 ARG A N 1
ATOM 584 C CA . ARG A 1 80 ? 13.176 -6.718 -12.809 1.00 82.38 80 ARG A CA 1
ATOM 585 C C . ARG A 1 80 ? 12.095 -6.396 -11.797 1.00 82.38 80 ARG A C 1
ATOM 587 O O . ARG A 1 80 ? 10.952 -6.182 -12.191 1.00 82.38 80 ARG A O 1
ATOM 594 N N . GLU A 1 81 ? 12.469 -6.292 -10.528 1.00 84.12 81 GLU A N 1
ATOM 595 C CA . GLU A 1 81 ? 11.585 -5.717 -9.519 1.00 84.12 81 GLU A CA 1
ATOM 596 C C . GLU A 1 81 ? 11.988 -4.263 -9.294 1.00 84.12 81 GLU A C 1
ATOM 598 O O . GLU A 1 81 ? 13.174 -3.919 -9.225 1.00 84.12 81 GLU A O 1
ATOM 603 N N . VAL A 1 82 ? 10.994 -3.384 -9.253 1.00 85.25 82 VAL A N 1
ATOM 604 C CA . VAL A 1 82 ? 11.201 -1.943 -9.088 1.00 85.25 82 VAL A CA 1
ATOM 605 C C . VAL A 1 82 ? 10.370 -1.484 -7.907 1.00 85.25 82 VAL A C 1
ATOM 607 O O . VAL A 1 82 ? 9.169 -1.740 -7.861 1.00 85.25 82 VAL A O 1
ATOM 610 N N . ILE A 1 83 ? 11.019 -0.809 -6.965 1.00 87.31 83 ILE A N 1
ATOM 611 C CA . ILE A 1 83 ? 10.362 -0.157 -5.841 1.00 87.31 83 ILE A CA 1
ATOM 612 C C . ILE A 1 83 ? 10.302 1.335 -6.140 1.00 87.31 83 ILE A C 1
ATOM 614 O O . ILE A 1 83 ? 11.337 1.958 -6.391 1.00 87.31 83 ILE A O 1
ATOM 618 N N . THR A 1 84 ? 9.099 1.899 -6.091 1.00 89.50 84 THR A N 1
ATOM 619 C CA . THR A 1 84 ? 8.874 3.344 -6.172 1.00 89.50 84 THR A CA 1
ATOM 620 C C . THR A 1 84 ? 8.287 3.823 -4.852 1.00 89.50 84 THR A C 1
ATOM 622 O O . THR A 1 84 ? 7.228 3.359 -4.429 1.00 89.50 84 THR A O 1
ATOM 625 N N . ILE A 1 85 ? 8.990 4.741 -4.197 1.00 90.75 85 ILE A N 1
ATOM 626 C CA . ILE A 1 85 ? 8.535 5.434 -2.996 1.00 90.75 85 ILE A CA 1
ATOM 627 C C . ILE A 1 85 ? 7.795 6.691 -3.426 1.00 90.75 85 ILE A C 1
ATOM 629 O O . ILE A 1 85 ? 8.301 7.465 -4.240 1.00 90.75 85 ILE A O 1
ATOM 633 N N . TYR A 1 86 ? 6.618 6.896 -2.853 1.00 91.38 86 TYR A N 1
ATOM 634 C CA . TYR A 1 86 ? 5.793 8.075 -3.067 1.00 91.38 86 TYR A CA 1
ATOM 635 C C . TYR A 1 86 ? 5.695 8.876 -1.775 1.00 91.38 86 TYR A C 1
ATOM 637 O O . TYR A 1 86 ? 5.389 8.311 -0.729 1.00 91.38 86 TYR A O 1
ATOM 645 N N . GLU A 1 87 ? 5.919 10.184 -1.845 1.00 91.94 87 GLU A N 1
ATOM 646 C CA . GLU A 1 87 ? 5.521 11.126 -0.801 1.00 91.94 87 GLU A CA 1
ATOM 647 C C . GLU A 1 87 ? 4.020 11.404 -0.939 1.00 91.94 87 GLU A C 1
ATOM 649 O O . GLU A 1 87 ? 3.531 11.699 -2.030 1.00 91.94 87 GLU A O 1
ATOM 654 N N . LEU A 1 88 ? 3.275 11.289 0.158 1.00 92.31 88 LEU A N 1
ATOM 655 C CA . LEU A 1 88 ? 1.859 11.637 0.190 1.00 92.31 88 LEU A CA 1
ATOM 656 C C . LEU A 1 88 ? 1.720 13.121 0.521 1.00 92.31 88 LEU A C 1
ATOM 658 O O . LEU A 1 88 ? 2.167 13.572 1.576 1.00 92.31 88 LEU A O 1
ATOM 662 N N . MET A 1 89 ? 1.071 13.871 -0.364 1.00 88.56 89 MET A N 1
ATOM 663 C CA . MET A 1 89 ? 0.720 15.261 -0.110 1.00 88.56 89 MET A CA 1
ATOM 664 C C . MET A 1 89 ? -0.605 15.309 0.644 1.00 88.56 89 MET A C 1
ATOM 666 O O . MET A 1 89 ? -1.587 14.676 0.243 1.00 88.56 89 MET A O 1
ATOM 670 N N . LEU A 1 90 ? -0.621 16.070 1.735 1.00 88.50 90 LEU A N 1
ATOM 671 C CA . LEU A 1 90 ? -1.735 16.113 2.676 1.00 88.50 90 LEU A CA 1
ATOM 672 C C . LEU A 1 90 ? -2.439 17.469 2.628 1.00 88.50 90 LEU A C 1
ATOM 674 O O . LEU A 1 90 ? -1.784 18.509 2.537 1.00 88.50 90 LEU A O 1
ATOM 678 N N . GLN A 1 91 ? -3.767 17.461 2.697 1.00 86.06 91 GLN A N 1
ATOM 679 C CA . GLN A 1 91 ? -4.571 18.666 2.886 1.00 86.06 91 GLN A CA 1
ATOM 680 C C . GLN A 1 91 ? -4.518 19.129 4.353 1.00 86.06 91 GLN A C 1
ATOM 682 O O . GLN A 1 91 ? -4.201 18.332 5.249 1.00 86.06 91 GLN A O 1
ATOM 687 N N . PRO A 1 92 ? -4.883 20.393 4.646 1.00 80.44 92 PRO A N 1
ATOM 688 C CA . PRO A 1 92 ? -5.238 20.791 6.005 1.00 80.44 92 PRO A CA 1
ATOM 689 C C . PRO A 1 92 ? -6.327 19.848 6.547 1.00 80.44 92 PRO A C 1
ATOM 691 O O . PRO A 1 92 ? -7.389 19.734 5.949 1.00 80.44 92 PRO A O 1
ATOM 694 N N . GLY A 1 93 ? -6.050 19.134 7.643 1.00 82.81 93 GLY A N 1
ATOM 695 C CA . GLY A 1 93 ? -6.923 18.060 8.157 1.00 82.81 93 GLY A CA 1
ATOM 696 C C . GLY A 1 93 ? -6.379 16.636 7.966 1.00 82.81 93 GLY A C 1
ATOM 697 O O . GLY A 1 93 ? -6.969 15.679 8.470 1.00 82.81 93 GLY A O 1
ATOM 698 N N . GLY A 1 94 ? -5.226 16.487 7.304 1.00 84.31 94 GLY A N 1
ATOM 699 C CA . GLY A 1 94 ? -4.448 15.243 7.273 1.00 84.31 94 GLY A CA 1
ATOM 700 C C . GLY A 1 94 ? -4.843 14.247 6.183 1.00 84.31 94 GLY A C 1
ATOM 701 O O . GLY A 1 94 ? -4.243 13.177 6.112 1.00 84.31 94 GLY A O 1
ATOM 702 N N . ASP A 1 95 ? -5.808 14.584 5.328 1.00 88.56 95 ASP A N 1
ATOM 703 C CA . ASP A 1 95 ? -6.206 13.737 4.201 1.00 88.56 95 ASP A CA 1
ATOM 704 C C . ASP A 1 95 ? -5.159 13.746 3.094 1.00 88.56 95 ASP A C 1
ATOM 706 O O . ASP A 1 95 ? -4.731 14.811 2.643 1.00 88.56 95 ASP A O 1
ATOM 710 N N . ALA A 1 96 ? -4.766 12.560 2.627 1.00 88.94 96 ALA A N 1
ATOM 711 C CA . ALA A 1 96 ? -3.953 12.447 1.424 1.00 88.94 96 ALA A CA 1
ATOM 712 C C . ALA A 1 96 ? -4.811 12.721 0.189 1.00 88.94 96 ALA A C 1
ATOM 714 O O . ALA A 1 96 ? -5.871 12.123 0.025 1.00 88.94 96 ALA A O 1
ATOM 715 N N . TYR A 1 97 ? -4.322 13.585 -0.698 1.00 84.75 97 TYR A N 1
ATOM 716 C CA . TYR A 1 97 ? -5.012 13.908 -1.951 1.00 84.75 97 TYR A CA 1
ATOM 717 C C . TYR A 1 97 ? -4.200 13.546 -3.196 1.00 84.75 97 TYR A C 1
ATOM 719 O O . TYR A 1 97 ? -4.774 13.320 -4.256 1.00 84.75 97 TYR A O 1
ATOM 727 N N . VAL A 1 98 ? -2.872 13.450 -3.082 1.00 87.00 98 VAL A N 1
ATOM 728 C CA . VAL A 1 98 ? -2.006 12.978 -4.168 1.00 87.00 98 VAL A CA 1
ATOM 729 C C . VAL A 1 98 ? -0.772 12.272 -3.615 1.00 87.00 98 VAL A C 1
ATOM 731 O O . VAL A 1 98 ? -0.276 12.600 -2.536 1.00 87.00 98 VAL A O 1
ATOM 734 N N . ALA A 1 99 ? -0.266 11.304 -4.375 1.00 89.12 99 ALA A N 1
ATOM 735 C CA . ALA A 1 99 ? 0.994 10.623 -4.127 1.00 89.12 99 ALA A CA 1
ATOM 736 C C . ALA A 1 99 ? 2.004 11.033 -5.208 1.00 89.12 99 ALA A C 1
ATOM 738 O O . ALA A 1 99 ? 1.804 10.750 -6.389 1.00 89.12 99 ALA A O 1
ATOM 739 N N . VAL A 1 100 ? 3.090 11.694 -4.813 1.00 84.75 100 VAL A N 1
ATOM 740 C CA . VAL A 1 100 ? 4.139 12.164 -5.726 1.00 84.75 100 VAL A CA 1
ATOM 741 C C . VAL A 1 100 ? 5.338 11.227 -5.620 1.00 84.75 100 VAL A C 1
ATOM 743 O O . VAL A 1 100 ? 5.827 10.998 -4.514 1.00 84.75 100 VAL A O 1
ATOM 746 N N . PRO A 1 101 ? 5.827 10.655 -6.729 1.00 85.00 101 PRO A N 1
ATOM 747 C CA . PRO A 1 101 ? 6.975 9.762 -6.682 1.00 85.00 101 PRO A CA 1
ATOM 748 C C . PRO A 1 101 ? 8.231 10.531 -6.242 1.00 85.00 101 PRO A C 1
ATOM 750 O O . PRO A 1 101 ? 8.593 11.547 -6.831 1.00 85.00 101 PRO A O 1
ATOM 753 N N . ASP A 1 102 ? 8.885 10.036 -5.196 1.00 83.31 102 ASP A N 1
ATOM 754 C CA . ASP A 1 102 ? 10.022 10.687 -4.536 1.00 83.31 102 ASP A CA 1
ATOM 755 C C . ASP A 1 102 ? 11.341 9.967 -4.839 1.00 83.31 102 ASP A C 1
ATOM 757 O O . ASP A 1 102 ? 12.365 10.591 -5.111 1.00 83.31 102 ASP A O 1
ATOM 761 N N . TYR A 1 103 ? 11.316 8.632 -4.832 1.00 80.69 103 TYR A N 1
ATOM 762 C CA . TYR A 1 103 ? 12.522 7.815 -4.934 1.00 80.69 103 TYR A CA 1
ATOM 763 C C . TYR A 1 103 ? 12.244 6.495 -5.653 1.00 80.69 103 TYR A C 1
ATOM 765 O O . TYR A 1 103 ? 11.208 5.872 -5.430 1.00 80.69 103 TYR A O 1
ATOM 773 N N . GLN A 1 104 ? 13.172 6.029 -6.495 1.00 83.50 104 GLN A N 1
ATOM 774 C CA . GLN A 1 104 ? 13.044 4.742 -7.180 1.00 83.50 104 GLN A CA 1
ATOM 775 C C . GLN A 1 104 ? 14.353 3.947 -7.172 1.00 83.50 104 GLN A C 1
ATOM 777 O O . GLN A 1 104 ? 15.442 4.472 -7.423 1.00 83.50 104 GLN A O 1
ATOM 782 N N . PHE A 1 105 ? 14.237 2.642 -6.934 1.00 79.44 105 PHE A N 1
ATOM 783 C CA . PHE A 1 105 ? 15.360 1.712 -6.973 1.00 79.44 105 PHE A CA 1
ATOM 784 C C . PHE A 1 105 ? 14.925 0.320 -7.433 1.00 79.44 105 PHE A C 1
ATOM 786 O O . PHE A 1 105 ? 13.743 -0.029 -7.427 1.00 79.44 105 PHE A O 1
ATOM 793 N N . ARG A 1 106 ? 15.898 -0.485 -7.861 1.00 81.38 106 ARG A N 1
ATOM 794 C CA . ARG A 1 106 ? 15.671 -1.890 -8.212 1.00 81.38 106 ARG A CA 1
ATOM 795 C C . ARG A 1 106 ? 15.880 -2.789 -7.004 1.00 81.38 106 ARG A C 1
ATOM 797 O O . ARG A 1 106 ? 16.861 -2.626 -6.282 1.00 81.38 106 ARG A O 1
ATOM 804 N N . TYR A 1 107 ? 14.972 -3.740 -6.832 1.00 72.38 107 TYR A N 1
ATOM 805 C CA . TYR A 1 107 ? 15.002 -4.752 -5.781 1.00 72.38 107 TYR A CA 1
ATOM 806 C C . TYR A 1 107 ? 15.064 -6.151 -6.413 1.00 72.38 107 TYR A C 1
ATOM 808 O O . TYR A 1 107 ? 14.712 -6.319 -7.579 1.00 72.38 107 TYR A O 1
ATOM 816 N N . GLY A 1 108 ? 15.555 -7.141 -5.669 1.00 65.00 108 GLY A N 1
ATOM 817 C CA . GLY A 1 108 ? 15.666 -8.523 -6.144 1.00 65.00 108 GLY A CA 1
ATOM 818 C C . GLY A 1 108 ? 16.812 -8.773 -7.137 1.00 65.00 108 GLY A C 1
ATOM 819 O O . GLY A 1 108 ? 17.337 -7.865 -7.788 1.00 65.00 108 GLY A O 1
ATOM 820 N N . GLN A 1 109 ? 17.243 -10.032 -7.229 1.00 62.91 109 GLN A N 1
ATOM 821 C CA . GLN A 1 109 ? 18.256 -10.491 -8.181 1.00 62.91 109 GLN A CA 1
ATOM 822 C C . GLN A 1 109 ? 17.651 -11.598 -9.047 1.00 62.91 109 GLN A C 1
ATOM 824 O O . GLN A 1 109 ? 17.391 -12.697 -8.569 1.00 62.91 109 GLN A O 1
ATOM 829 N N . TRP A 1 110 ? 17.446 -11.298 -10.331 1.00 65.12 110 TRP A N 1
ATOM 830 C CA . TRP A 1 110 ? 16.998 -12.256 -11.346 1.00 65.12 110 TRP A CA 1
ATOM 831 C C . TRP A 1 110 ? 18.087 -12.438 -12.414 1.00 65.12 110 TRP A C 1
ATOM 833 O O . TRP A 1 110 ? 18.811 -11.474 -12.686 1.00 65.12 110 TRP A O 1
ATOM 843 N N . PRO A 1 111 ? 18.225 -13.626 -13.038 1.00 62.25 111 PRO A N 1
ATOM 844 C CA . PRO A 1 111 ? 19.154 -13.826 -14.149 1.00 62.25 111 PRO A CA 1
ATOM 845 C C . PRO A 1 111 ? 18.910 -12.792 -15.259 1.00 62.25 111 PRO A C 1
ATOM 847 O O . PRO A 1 111 ? 17.803 -12.694 -15.784 1.00 62.25 111 PRO A O 1
ATOM 850 N N . GLY A 1 112 ? 19.933 -11.994 -15.579 1.00 62.25 112 GLY A N 1
ATOM 851 C CA . GLY A 1 112 ? 19.839 -10.902 -16.558 1.00 62.25 112 GLY A CA 1
ATOM 852 C C . GLY A 1 112 ? 19.303 -9.565 -16.020 1.00 62.25 112 GLY A C 1
ATOM 853 O O . GLY A 1 112 ? 19.173 -8.619 -16.794 1.00 62.25 112 GLY A O 1
ATOM 854 N N . SER A 1 113 ? 19.015 -9.445 -14.717 1.00 61.09 113 SER A N 1
ATOM 855 C CA . SER A 1 113 ? 18.638 -8.162 -14.108 1.00 61.09 113 SER A CA 1
ATOM 856 C C . SER A 1 113 ? 19.829 -7.190 -14.142 1.00 61.09 113 SER A C 1
ATOM 858 O O . SER A 1 113 ? 20.913 -7.553 -13.674 1.00 61.09 113 SER A O 1
ATOM 860 N N . PRO A 1 114 ? 19.683 -5.957 -14.664 1.00 59.59 114 PRO A N 1
ATOM 861 C CA . PRO A 1 114 ? 20.786 -5.006 -14.680 1.00 59.59 114 PRO A CA 1
ATOM 862 C C . PRO A 1 114 ? 21.019 -4.457 -13.266 1.00 59.59 114 PRO A C 1
ATOM 864 O O . PRO A 1 114 ? 20.040 -4.187 -12.570 1.00 59.59 114 PRO A O 1
ATOM 867 N N . ASN A 1 115 ? 22.298 -4.278 -12.895 1.00 55.72 115 ASN A N 1
ATOM 868 C CA . ASN A 1 115 ? 22.825 -3.920 -11.565 1.00 55.72 115 ASN A CA 1
ATOM 869 C C . ASN A 1 115 ? 21.833 -3.248 -10.597 1.00 55.72 115 ASN A C 1
ATOM 871 O O . ASN A 1 115 ? 21.170 -2.261 -10.933 1.00 55.72 115 ASN A O 1
ATOM 875 N N . GLN A 1 116 ? 21.810 -3.757 -9.359 1.00 60.06 116 GLN A N 1
ATOM 876 C CA . GLN A 1 116 ? 21.123 -3.133 -8.230 1.00 60.06 116 GLN A CA 1
ATOM 877 C C . GLN A 1 116 ? 21.660 -1.716 -8.034 1.00 60.06 116 GLN A C 1
ATOM 879 O O . GLN A 1 116 ? 22.869 -1.500 -7.960 1.00 60.06 116 GLN A O 1
ATOM 884 N N . GLY A 1 117 ? 20.762 -0.738 -8.000 1.00 58.09 117 GLY A N 1
ATOM 885 C CA . GLY A 1 117 ? 21.172 0.651 -7.924 1.00 58.09 117 GLY A CA 1
ATOM 886 C C . GLY A 1 117 ? 20.007 1.622 -7.964 1.00 58.09 117 GLY A C 1
ATOM 887 O O . GLY A 1 117 ? 18.952 1.360 -8.550 1.00 58.09 117 GLY A O 1
ATOM 888 N N . TYR A 1 118 ? 20.242 2.751 -7.308 1.00 53.69 118 TYR A N 1
ATOM 889 C CA . TYR A 1 118 ? 19.409 3.942 -7.328 1.00 53.69 118 TYR A CA 1
ATOM 890 C C . TYR A 1 118 ? 19.163 4.415 -8.767 1.00 53.69 118 TYR A C 1
ATOM 892 O O . TYR A 1 118 ? 20.105 4.512 -9.554 1.00 53.69 118 TYR A O 1
ATOM 900 N N . ARG A 1 119 ? 17.907 4.713 -9.122 1.00 61.66 119 ARG A N 1
ATOM 901 C CA . ARG A 1 119 ? 17.546 5.227 -10.457 1.00 61.66 119 ARG A CA 1
ATOM 902 C C . ARG A 1 119 ? 17.339 6.740 -10.500 1.00 61.66 119 ARG A C 1
ATOM 904 O O . ARG A 1 119 ? 16.954 7.245 -11.550 1.00 61.66 119 ARG A O 1
ATOM 911 N N . GLY A 1 120 ? 17.680 7.457 -9.429 1.00 52.47 120 GLY A N 1
ATOM 912 C CA . GLY A 1 120 ? 17.410 8.891 -9.341 1.00 52.47 120 GLY A CA 1
ATOM 913 C C . GLY A 1 120 ? 15.981 9.178 -8.872 1.00 52.47 120 GLY A C 1
ATOM 914 O O . GLY A 1 120 ? 15.171 8.248 -8.784 1.00 52.47 120 GLY A O 1
ATOM 915 N N . PRO A 1 121 ? 15.643 10.453 -8.601 1.00 54.91 121 PRO A N 1
ATOM 916 C CA . PRO A 1 121 ? 14.249 10.875 -8.643 1.00 54.91 121 PRO A CA 1
ATOM 917 C C . PRO A 1 121 ? 13.683 10.462 -10.004 1.00 54.91 121 PRO A C 1
ATOM 919 O O . PRO A 1 121 ? 14.387 10.530 -11.019 1.00 54.91 121 PRO A O 1
ATOM 922 N N . VAL A 1 122 ? 12.438 9.987 -10.034 1.00 55.28 122 VAL A N 1
ATOM 923 C CA . VAL A 1 122 ? 11.783 9.726 -11.317 1.00 55.28 122 VAL A CA 1
ATOM 924 C C . VAL A 1 122 ? 11.865 10.998 -12.150 1.00 55.28 122 VAL A C 1
ATOM 926 O O . VAL A 1 122 ? 11.638 12.096 -11.645 1.00 55.28 122 VAL A O 1
ATOM 929 N N . THR A 1 123 ? 12.303 10.819 -13.391 1.00 51.28 123 THR A N 1
ATOM 930 C CA . THR A 1 123 ? 12.495 11.821 -14.436 1.00 51.28 123 THR A CA 1
ATOM 931 C C . THR A 1 123 ? 11.671 13.086 -14.207 1.00 51.28 123 THR A C 1
ATOM 933 O O . THR A 1 123 ? 10.463 12.980 -13.994 1.00 51.28 123 THR A O 1
ATOM 936 N N . ASN A 1 124 ? 12.301 14.268 -14.304 1.00 50.88 124 ASN A N 1
ATOM 937 C CA . ASN A 1 124 ? 11.595 15.554 -14.302 1.00 50.88 124 ASN A CA 1
ATOM 938 C C . ASN A 1 124 ? 10.303 15.422 -15.105 1.00 50.88 124 ASN A C 1
ATOM 940 O O . ASN A 1 124 ? 10.354 15.068 -16.287 1.00 50.88 124 ASN A O 1
ATOM 944 N N . CYS A 1 125 ? 9.166 15.657 -14.446 1.00 47.72 125 CYS A N 1
ATOM 945 C CA . CYS A 1 125 ? 7.869 15.478 -15.072 1.00 47.72 125 CYS A CA 1
ATOM 946 C C . CYS A 1 125 ? 7.820 16.346 -16.333 1.00 47.72 125 CYS A C 1
ATOM 948 O O . CYS A 1 125 ? 7.852 17.577 -16.260 1.00 47.72 125 CYS A O 1
ATOM 950 N N . THR A 1 126 ? 7.859 15.696 -17.493 1.00 53.62 126 THR A N 1
ATOM 951 C CA . THR A 1 126 ? 7.862 16.380 -18.779 1.00 53.62 126 THR A CA 1
ATOM 952 C C . THR A 1 126 ? 6.407 16.608 -19.129 1.00 53.62 126 THR A C 1
ATOM 954 O O . THR A 1 126 ? 5.639 15.648 -19.250 1.00 53.62 126 THR A O 1
ATOM 957 N N . ILE A 1 127 ? 6.020 17.878 -19.243 1.00 57.03 127 ILE A N 1
ATOM 958 C CA . ILE A 1 127 ? 4.693 18.231 -19.737 1.00 57.03 127 ILE A CA 1
ATOM 959 C C . ILE A 1 127 ? 4.559 17.573 -21.108 1.00 57.03 127 ILE A C 1
ATOM 961 O O . ILE A 1 127 ? 5.341 17.858 -22.012 1.00 57.03 127 ILE A O 1
ATOM 965 N N . THR A 1 128 ? 3.629 16.635 -21.213 1.00 58.03 128 THR A N 1
ATOM 966 C CA . THR A 1 128 ? 3.403 15.840 -22.411 1.00 58.03 128 THR A CA 1
ATOM 967 C C . THR A 1 128 ? 1.912 15.800 -22.646 1.00 58.03 128 THR A C 1
ATOM 969 O O . THR A 1 128 ? 1.152 15.295 -21.822 1.00 58.03 128 THR A O 1
ATOM 972 N N . THR A 1 129 ? 1.513 16.314 -23.798 1.00 60.94 129 THR A N 1
ATOM 973 C CA . THR A 1 129 ? 0.223 16.004 -24.392 1.00 60.94 129 THR A CA 1
ATOM 974 C C . THR A 1 129 ? 0.426 14.835 -25.342 1.00 60.94 129 THR A C 1
ATOM 976 O O . THR A 1 129 ? 1.413 14.767 -26.079 1.00 60.94 129 THR A O 1
ATOM 979 N N . GLY A 1 130 ? -0.476 13.866 -25.292 1.00 66.25 130 GLY A N 1
ATOM 980 C CA . GLY A 1 130 ? -0.390 12.690 -26.140 1.00 66.25 130 GLY A CA 1
ATOM 981 C C . GLY A 1 130 ? -1.759 12.131 -26.448 1.00 66.25 130 GLY A C 1
ATOM 982 O O . GLY A 1 130 ? -2.764 12.514 -25.854 1.00 66.25 130 GLY A O 1
ATOM 983 N N . SER A 1 131 ? -1.797 11.227 -27.416 1.00 66.38 131 SER A N 1
ATOM 984 C CA . SER A 1 131 ? -3.010 10.510 -27.763 1.00 66.38 131 SER A CA 1
ATOM 985 C C . SER A 1 131 ? -2.709 9.022 -27.809 1.00 66.38 131 SER A C 1
ATOM 987 O O . SER A 1 131 ? -1.672 8.614 -28.335 1.00 66.38 131 SER A O 1
ATOM 989 N N . MET A 1 132 ? -3.574 8.217 -27.202 1.00 54.09 132 MET A N 1
ATOM 990 C CA . MET A 1 132 ? -3.501 6.764 -27.279 1.00 54.09 132 MET A CA 1
ATOM 991 C C . MET A 1 132 ? -4.798 6.226 -27.851 1.00 54.09 132 MET A C 1
ATOM 993 O O . MET A 1 132 ? -5.886 6.715 -27.555 1.00 54.09 132 MET A O 1
ATOM 997 N N . GLN A 1 133 ? -4.675 5.201 -28.682 1.00 64.31 133 GLN A N 1
ATOM 998 C CA . GLN A 1 133 ? -5.831 4.500 -29.204 1.00 64.31 133 GLN A CA 1
ATOM 999 C C . GLN A 1 133 ? -6.362 3.584 -28.100 1.00 64.31 133 GLN A C 1
ATOM 1001 O O . GLN A 1 133 ? -5.675 2.661 -27.659 1.00 64.31 133 GLN A O 1
ATOM 1006 N N . ASN A 1 134 ? -7.567 3.863 -27.618 1.00 57.31 134 ASN A N 1
ATOM 1007 C CA . ASN A 1 134 ? -8.249 3.012 -26.666 1.00 57.31 134 ASN A CA 1
ATOM 1008 C C . ASN A 1 134 ? -8.618 1.704 -27.380 1.00 57.31 134 ASN A C 1
ATOM 1010 O O . ASN A 1 134 ? -9.450 1.660 -28.285 1.00 57.31 134 ASN A O 1
ATOM 1014 N N . ILE A 1 135 ? -7.959 0.620 -26.974 1.00 59.19 135 ILE A N 1
ATOM 1015 C CA . ILE A 1 135 ? -8.090 -0.705 -27.592 1.00 59.19 13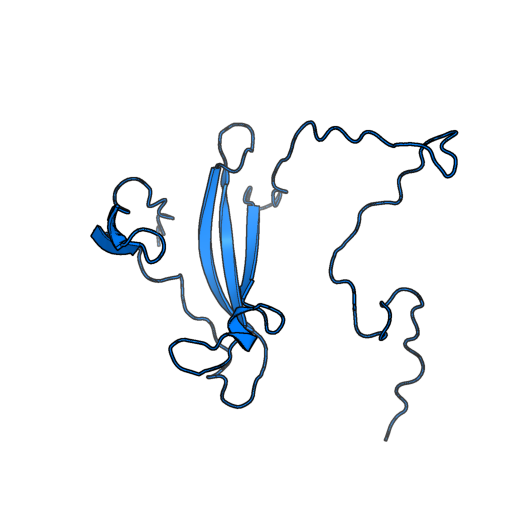5 ILE A CA 1
ATOM 1016 C C . ILE A 1 135 ? -9.506 -1.282 -27.415 1.00 59.19 135 ILE A C 1
ATOM 1018 O O . ILE A 1 135 ? -9.922 -2.126 -28.204 1.00 59.19 135 ILE A O 1
ATOM 1022 N N . ALA A 1 136 ? -10.271 -0.820 -26.421 1.00 62.91 136 ALA A N 1
ATOM 1023 C CA . ALA A 1 136 ? -11.613 -1.323 -26.146 1.00 62.91 136 ALA A CA 1
ATOM 1024 C C . ALA A 1 136 ? -12.685 -0.745 -27.083 1.00 62.91 136 ALA A C 1
ATOM 1026 O O . ALA A 1 136 ? -13.659 -1.432 -27.384 1.00 62.91 136 ALA A O 1
ATOM 1027 N N . ASN A 1 137 ? -12.534 0.502 -27.538 1.00 73.50 137 ASN A N 1
ATOM 1028 C CA . ASN A 1 137 ? -13.546 1.187 -28.354 1.00 73.50 137 ASN A CA 1
ATOM 1029 C C . ASN A 1 137 ? -13.002 1.750 -29.682 1.00 73.50 137 ASN A C 1
ATOM 1031 O O . ASN A 1 137 ? -13.769 2.296 -30.471 1.00 73.50 137 ASN A O 1
ATOM 1035 N N . GLY A 1 138 ? -11.698 1.618 -29.944 1.00 73.88 138 GLY A N 1
ATOM 1036 C CA . GLY A 1 138 ? -11.028 2.123 -31.144 1.00 73.88 138 GLY A CA 1
ATOM 1037 C C . GLY A 1 138 ? -10.897 3.648 -31.208 1.00 73.88 138 GLY A C 1
ATOM 1038 O O . GLY A 1 138 ? -10.373 4.162 -32.198 1.00 73.88 138 GLY A O 1
ATOM 1039 N N . LEU A 1 139 ? -11.360 4.371 -30.182 1.00 72.44 139 LEU A N 1
ATOM 1040 C CA . LEU A 1 139 ? -11.311 5.828 -30.118 1.00 72.44 139 LEU A CA 1
ATOM 1041 C C . LEU A 1 139 ? -9.920 6.304 -29.706 1.00 72.44 139 LEU A C 1
ATOM 1043 O O . LEU A 1 139 ? -9.192 5.627 -28.986 1.00 72.44 139 LEU A O 1
ATOM 1047 N N . VAL A 1 140 ? -9.548 7.489 -30.175 1.00 71.44 140 VAL A N 1
ATOM 1048 C CA . VAL A 1 140 ? -8.302 8.143 -29.778 1.00 71.44 140 VAL A CA 1
ATOM 1049 C C . VAL A 1 140 ? -8.587 8.977 -28.536 1.00 71.44 140 VAL A C 1
ATOM 1051 O O . VAL A 1 140 ? -9.301 9.974 -28.607 1.00 71.44 140 VAL A O 1
ATOM 1054 N N . GLU A 1 141 ? -8.038 8.562 -27.400 1.00 65.81 141 GLU A N 1
ATOM 1055 C CA . GLU 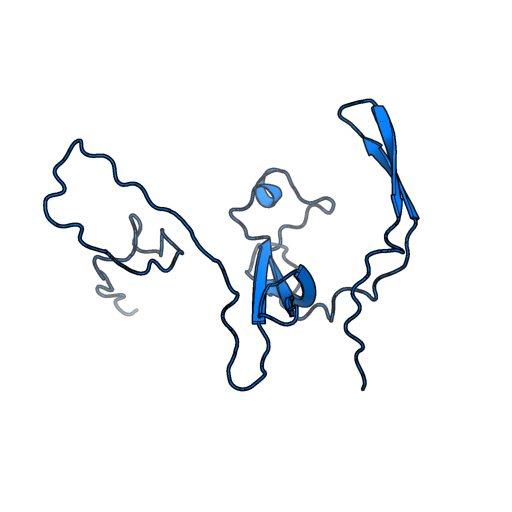A 1 141 ? -8.116 9.306 -26.148 1.00 65.81 141 GLU A CA 1
ATOM 1056 C C . GLU A 1 141 ? -6.885 10.194 -26.012 1.00 65.81 141 GLU A C 1
ATOM 1058 O O . GLU A 1 141 ? -5.743 9.734 -26.093 1.00 65.81 141 GLU A O 1
ATOM 1063 N N . THR A 1 142 ? -7.117 11.489 -25.830 1.00 62.75 142 THR A N 1
ATOM 1064 C CA . THR A 1 142 ? -6.060 12.462 -25.565 1.00 62.75 142 THR A CA 1
ATOM 1065 C C . THR A 1 142 ? -5.833 12.575 -24.068 1.00 62.75 142 THR A C 1
ATOM 1067 O O . THR A 1 142 ? -6.789 12.770 -23.319 1.00 62.75 142 THR A O 1
ATOM 1070 N N . PHE A 1 143 ? -4.577 12.517 -23.639 1.00 59.31 143 PHE A N 1
ATOM 1071 C CA . PHE A 1 143 ? -4.192 12.834 -22.272 1.00 59.31 143 PHE A CA 1
ATOM 1072 C C . PHE A 1 143 ? -3.403 14.143 -22.241 1.00 59.31 143 PHE A C 1
ATOM 1074 O O . PHE A 1 143 ? -2.547 14.398 -23.095 1.00 59.31 143 PHE A O 1
ATOM 1081 N N . ASP A 1 144 ? -3.705 14.964 -21.240 1.00 60.47 144 ASP A N 1
ATOM 1082 C CA . ASP A 1 144 ? -3.012 16.209 -20.944 1.00 60.47 144 ASP A CA 1
ATOM 1083 C C . ASP A 1 144 ? -2.610 16.200 -19.466 1.00 60.47 144 ASP A C 1
ATOM 1085 O O . ASP A 1 144 ? -3.462 16.220 -18.579 1.00 60.47 144 ASP A O 1
ATOM 1089 N N . ASN A 1 145 ? -1.303 16.134 -19.200 1.00 58.12 145 ASN A N 1
ATOM 1090 C CA . ASN A 1 145 ? -0.779 16.151 -17.838 1.00 58.12 145 ASN A CA 1
ATOM 1091 C C . ASN A 1 145 ? -0.463 17.572 -17.329 1.00 58.12 145 ASN A C 1
ATOM 1093 O O . ASN A 1 145 ? 0.096 17.704 -16.245 1.00 58.12 145 ASN A O 1
ATOM 1097 N N . THR A 1 146 ? -0.820 18.640 -18.056 1.00 58.19 146 THR A N 1
ATOM 1098 C CA . THR A 1 146 ? -0.534 20.036 -17.662 1.00 58.19 146 THR A CA 1
ATOM 1099 C C . THR A 1 146 ? -1.242 20.476 -16.379 1.00 58.19 146 THR A C 1
ATOM 1101 O O . THR A 1 146 ? -0.695 21.298 -15.643 1.00 58.19 146 THR A O 1
ATOM 1104 N N . ALA A 1 147 ? -2.430 19.937 -16.091 1.00 49.00 147 ALA A N 1
ATOM 1105 C CA . ALA A 1 147 ? -3.282 20.393 -14.990 1.00 49.00 147 ALA A CA 1
ATOM 1106 C C . ALA A 1 147 ? -3.007 19.705 -13.635 1.00 49.00 147 ALA A C 1
ATOM 1108 O O . ALA A 1 147 ? -3.444 20.213 -12.606 1.00 49.00 147 ALA A O 1
ATOM 1109 N N . GLU A 1 148 ? -2.265 18.587 -13.605 1.00 46.59 148 GLU A N 1
ATOM 1110 C CA . GLU A 1 148 ? -2.146 17.726 -12.408 1.00 46.59 148 GLU A CA 1
ATOM 1111 C C . GLU A 1 148 ? -0.703 17.361 -12.007 1.00 46.59 148 GLU A C 1
ATOM 1113 O O . GLU A 1 148 ? -0.479 16.489 -11.165 1.00 46.59 148 GLU A O 1
ATOM 1118 N N . THR A 1 149 ? 0.323 18.030 -12.551 1.00 46.84 149 THR A N 1
ATOM 1119 C CA . THR A 1 149 ? 1.700 17.800 -12.079 1.00 46.84 149 THR A CA 1
ATOM 1120 C C . THR A 1 149 ? 1.9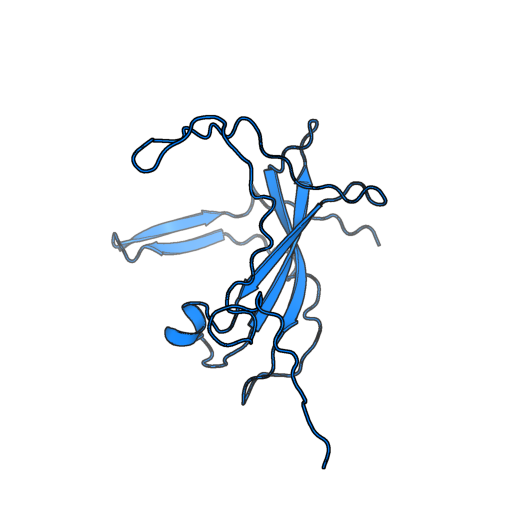46 18.438 -10.715 1.00 46.84 149 THR A C 1
ATOM 1122 O O . THR A 1 149 ? 2.419 19.572 -10.616 1.00 46.84 149 THR A O 1
ATOM 1125 N N . PHE A 1 150 ? 1.692 17.690 -9.645 1.00 46.66 150 PHE A N 1
ATOM 1126 C CA . PHE A 1 150 ? 2.195 18.024 -8.317 1.00 46.66 150 PHE A CA 1
ATOM 1127 C C . PHE A 1 150 ? 3.715 17.845 -8.297 1.00 46.66 150 PHE A C 1
ATOM 1129 O O . PHE A 1 150 ? 4.245 16.737 -8.228 1.00 46.66 150 PHE A O 1
ATOM 1136 N N . ARG A 1 151 ? 4.433 18.964 -8.423 1.00 49.16 151 ARG A N 1
ATOM 1137 C CA . ARG A 1 151 ? 5.894 19.012 -8.342 1.00 49.16 151 ARG A CA 1
ATOM 1138 C C . ARG A 1 151 ? 6.315 19.090 -6.880 1.00 49.16 151 ARG A C 1
ATOM 1140 O O . ARG A 1 151 ? 5.898 19.997 -6.163 1.00 49.16 151 ARG A O 1
ATOM 1147 N N . LYS A 1 152 ? 7.233 18.222 -6.461 1.00 41.56 152 LYS A N 1
ATOM 1148 C CA . LYS A 1 152 ? 8.092 18.539 -5.321 1.00 41.56 152 LYS A CA 1
ATOM 1149 C C . LYS A 1 152 ? 9.085 19.596 -5.803 1.00 41.56 152 LYS A C 1
ATOM 1151 O O . LYS A 1 152 ? 9.965 19.289 -6.602 1.00 41.56 152 LYS A O 1
ATOM 1156 N N . ASN A 1 153 ? 8.918 20.849 -5.375 1.00 43.41 153 ASN A N 1
ATOM 1157 C CA . ASN A 1 153 ? 9.949 21.866 -5.580 1.00 43.41 153 ASN A CA 1
ATOM 1158 C C . ASN A 1 153 ? 11.176 21.435 -4.769 1.00 43.41 153 ASN A C 1
ATOM 1160 O O . ASN A 1 153 ? 11.217 21.592 -3.550 1.00 43.41 153 ASN A O 1
ATOM 1164 N N . LEU A 1 154 ? 12.145 20.820 -5.444 1.00 38.00 154 LEU A N 1
ATOM 1165 C CA . LEU A 1 154 ? 13.463 20.548 -4.891 1.00 38.00 154 LEU A CA 1
ATOM 1166 C C . LEU A 1 154 ? 14.202 21.886 -4.817 1.00 38.00 154 LEU A C 1
ATOM 1168 O O . LEU A 1 154 ? 14.876 22.283 -5.764 1.00 38.00 154 LEU A O 1
ATOM 1172 N N . THR A 1 155 ? 14.022 22.615 -3.719 1.00 32.94 155 THR A N 1
ATOM 1173 C CA . THR A 1 155 ? 14.939 23.702 -3.376 1.00 32.94 155 THR A CA 1
ATOM 1174 C C . THR A 1 155 ? 16.247 23.041 -2.944 1.00 32.94 155 THR A C 1
ATOM 1176 O O . THR A 1 155 ? 16.271 22.354 -1.921 1.00 32.94 155 THR A O 1
ATOM 1179 N N . VAL A 1 156 ? 17.280 23.161 -3.781 1.00 34.84 156 VAL A N 1
ATOM 1180 C CA . VAL A 1 156 ? 18.666 22.788 -3.449 1.00 34.84 156 VAL A CA 1
ATOM 1181 C C . VAL A 1 156 ? 19.259 23.846 -2.532 1.00 34.84 156 VAL A C 1
ATOM 1183 O O . VAL A 1 156 ? 19.009 25.043 -2.806 1.00 34.84 156 VAL A O 1
#

Secondary structure (DSSP, 8-state):
---------TTS-TTSS-S-----------TT--TT-----------PPPPTTTS-EEEEEEE-TTSTHHHH--TTS---EEEEEEEEEE-TTS-EEEEEEEEEEEES--TT-----B--SS------EEEEE-TTT--EEEEE-TTT--------

Organism: NCBI:txid909298

Sequence (156 aa):
RGNEGDMGVAWRGRSGHGDGVHVLTGPVWVCGAEPGDVLQVDILDLKPRINPSTGKAYGSNAAASWGYQFVAGFLDGIKREVITIYELMLQPGGDAYVAVPDYQFRYGQWPGSPNQGYRGPVTNCTITTGSMQNIANGLVETFDNTAETFRKNLTV